Protein AF-A0A956RWC9-F1 (afdb_monomer_lite)

pLDDT: mean 93.25, std 7.67, range [60.38, 98.38]

Secondary structure (DSSP, 8-state):
--EEEEEETT-SSS-TTTTHHHHHHHHHHTT-TTEEEEEESS-TT-SSSHHHHHHHHHHHHHHHHHHHHT-

Radius of gyration: 13.42 Å; chains: 1; bounding box: 28×28×31 Å

Foldseek 3Di:
DAAEAEEECPAPPDHCVVPVVVVVVVCVVVVPPHYHYDYYPDYPVCPVCVVVVVVVVVVSVVVVVVVVVVD

Sequence (71 aa):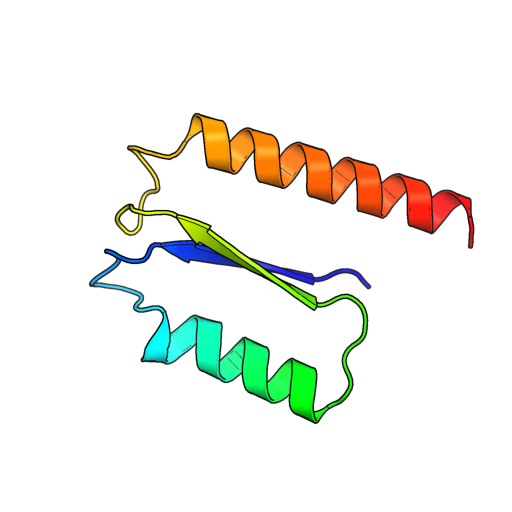
MFFLLVGAWDDVIVTMDHHILPLYRILKKHQAQNVKIVAFQDYHVFTRSREELAQTLIEWIEASLEKKKKM

Structure (mmCIF, N/CA/C/O backbone):
data_AF-A0A956RWC9-F1
#
_entry.id 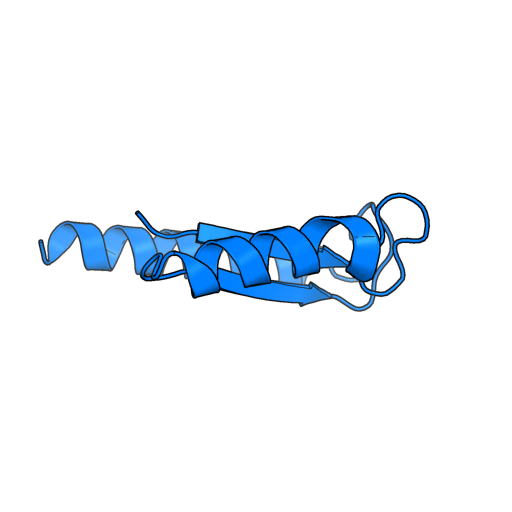  AF-A0A956RWC9-F1
#
loop_
_atom_site.group_PDB
_atom_site.id
_atom_site.type_symbol
_atom_site.label_atom_id
_atom_site.label_alt_id
_atom_site.label_comp_id
_atom_site.label_asym_id
_atom_site.label_entity_id
_atom_site.label_seq_id
_atom_site.pdbx_PDB_ins_code
_atom_site.Cartn_x
_atom_site.Cartn_y
_atom_site.Cartn_z
_atom_site.occupancy
_atom_site.B_iso_or_equiv
_atom_site.auth_seq_id
_atom_site.auth_comp_id
_atom_site.auth_asym_id
_atom_site.auth_atom_id
_atom_site.pdbx_PDB_model_num
ATOM 1 N N . MET A 1 1 ? -6.077 -1.306 17.048 1.00 63.47 1 MET A N 1
ATOM 2 C CA . MET A 1 1 ? -4.819 -1.038 16.317 1.00 63.47 1 MET A CA 1
ATOM 3 C C . MET A 1 1 ? -5.147 -0.984 14.836 1.00 63.47 1 MET A C 1
ATOM 5 O O . MET A 1 1 ? -5.863 -1.865 14.378 1.00 63.47 1 MET A O 1
ATOM 9 N N . PHE A 1 2 ? -4.731 0.070 14.136 1.00 84.00 2 PHE A N 1
ATOM 10 C CA . PHE A 1 2 ? -4.924 0.221 12.691 1.00 84.00 2 PHE A CA 1
ATOM 11 C C . PHE A 1 2 ? -3.617 -0.168 12.015 1.00 84.00 2 PHE A C 1
ATOM 13 O O . PHE A 1 2 ? -2.561 0.262 12.469 1.00 84.00 2 PHE A O 1
ATOM 20 N N . PHE A 1 3 ? -3.678 -0.985 10.970 1.00 91.38 3 PHE A N 1
ATOM 21 C CA . PHE A 1 3 ? -2.496 -1.351 10.196 1.00 91.38 3 PHE A CA 1
ATOM 22 C C . PHE A 1 3 ? -2.679 -0.870 8.765 1.00 91.38 3 PHE A C 1
ATOM 24 O O . PHE A 1 3 ? -3.660 -1.233 8.112 1.00 91.38 3 PHE A O 1
ATOM 31 N N . LEU A 1 4 ? -1.734 -0.068 8.285 1.00 96.00 4 LEU A N 1
ATOM 32 C CA . LEU A 1 4 ? -1.584 0.242 6.872 1.00 96.00 4 LEU A CA 1
ATOM 33 C C . LEU A 1 4 ? -0.353 -0.495 6.356 1.00 96.00 4 LEU A C 1
ATOM 35 O O . LEU A 1 4 ? 0.754 -0.263 6.832 1.00 96.00 4 LEU A O 1
ATOM 39 N N . LEU A 1 5 ? -0.562 -1.390 5.399 1.00 96.81 5 LEU A N 1
ATOM 40 C CA . LEU A 1 5 ? 0.510 -2.028 4.653 1.00 96.81 5 LEU A CA 1
ATOM 41 C C . LEU A 1 5 ? 0.696 -1.261 3.347 1.00 96.81 5 LEU A C 1
ATOM 43 O O . LEU A 1 5 ? -0.259 -1.106 2.584 1.00 96.81 5 LEU A O 1
ATOM 47 N N . VAL A 1 6 ? 1.913 -0.786 3.114 1.00 97.44 6 VAL A N 1
ATOM 48 C CA . VAL A 1 6 ? 2.292 -0.026 1.923 1.00 97.44 6 VAL A CA 1
ATOM 49 C C . VAL A 1 6 ? 3.270 -0.862 1.113 1.00 97.44 6 VAL A C 1
ATOM 51 O O . VAL A 1 6 ? 4.200 -1.433 1.679 1.00 97.44 6 VAL A O 1
ATOM 54 N N . GLY A 1 7 ? 3.070 -0.926 -0.197 1.00 97.06 7 GLY A N 1
ATOM 55 C CA . GLY A 1 7 ? 4.015 -1.563 -1.106 1.00 97.06 7 GLY A CA 1
ATOM 56 C C . GLY A 1 7 ? 4.045 -0.899 -2.475 1.00 97.06 7 GLY A C 1
ATOM 57 O O . GLY A 1 7 ? 3.260 0.005 -2.757 1.00 97.06 7 GLY A O 1
ATOM 58 N N . ALA A 1 8 ? 4.969 -1.340 -3.318 1.00 97.62 8 ALA A N 1
ATOM 59 C CA . ALA A 1 8 ? 5.141 -0.832 -4.672 1.00 97.62 8 ALA A CA 1
ATOM 60 C C . ALA A 1 8 ? 5.019 -2.000 -5.660 1.00 97.62 8 ALA A C 1
ATOM 62 O O . ALA A 1 8 ? 5.601 -3.063 -5.438 1.00 97.62 8 ALA A O 1
ATOM 63 N N . TRP A 1 9 ? 4.232 -1.830 -6.724 1.00 97.38 9 TRP A N 1
ATOM 64 C CA . TRP A 1 9 ? 3.982 -2.896 -7.700 1.00 97.38 9 TRP A CA 1
ATOM 65 C C . TRP A 1 9 ? 5.223 -3.261 -8.513 1.00 97.38 9 TRP A C 1
ATOM 67 O O . TRP A 1 9 ? 5.415 -4.437 -8.810 1.00 97.38 9 TRP A O 1
ATOM 77 N N . ASP A 1 10 ? 6.078 -2.282 -8.816 1.00 97.50 10 ASP A N 1
ATOM 78 C CA . ASP A 1 10 ? 7.294 -2.487 -9.605 1.00 97.50 10 ASP A CA 1
ATOM 79 C C . ASP A 1 10 ? 8.523 -2.760 -8.720 1.00 97.50 10 ASP A C 1
ATOM 81 O O . ASP A 1 10 ? 9.650 -2.808 -9.217 1.00 97.50 10 ASP A O 1
ATOM 85 N N . ASP A 1 11 ? 8.351 -2.944 -7.406 1.00 96.31 11 ASP A N 1
ATOM 86 C CA . ASP A 1 11 ? 9.457 -3.304 -6.521 1.00 96.31 11 ASP A CA 1
ATOM 87 C C . ASP A 1 11 ? 9.928 -4.742 -6.781 1.00 96.31 11 ASP A C 1
ATOM 89 O O . ASP A 1 11 ? 9.356 -5.720 -6.299 1.00 96.31 11 ASP A O 1
ATOM 93 N N . VAL A 1 12 ? 11.018 -4.857 -7.539 1.00 94.31 12 VAL A N 1
ATOM 94 C CA . VAL A 1 12 ? 11.675 -6.134 -7.848 1.00 94.31 12 VAL A CA 1
ATOM 95 C C . VAL A 1 12 ? 12.580 -6.645 -6.722 1.00 94.31 12 VAL A C 1
ATOM 97 O O . VAL A 1 12 ? 12.997 -7.800 -6.765 1.00 94.31 12 VAL A O 1
ATOM 100 N N . ILE A 1 13 ? 12.896 -5.814 -5.722 1.00 93.50 13 ILE A N 1
ATOM 101 C CA . ILE A 1 13 ? 13.752 -6.180 -4.583 1.00 93.50 13 ILE A CA 1
ATOM 102 C C . ILE A 1 13 ? 12.879 -6.748 -3.461 1.00 93.50 13 ILE A C 1
ATOM 104 O O . ILE A 1 13 ? 13.146 -7.836 -2.950 1.00 93.50 13 ILE A O 1
ATOM 108 N N . VAL A 1 14 ? 11.806 -6.037 -3.105 1.00 93.88 14 VAL A N 1
ATOM 109 C CA . VAL A 1 14 ? 10.845 -6.421 -2.062 1.00 93.88 14 VAL A CA 1
ATOM 110 C C . VAL A 1 14 ? 9.452 -6.558 -2.673 1.00 93.88 14 VAL A C 1
ATOM 112 O O . VAL A 1 14 ? 8.555 -5.742 -2.479 1.00 93.88 14 VAL A O 1
ATOM 115 N N . THR A 1 15 ? 9.264 -7.641 -3.425 1.00 95.94 15 THR A N 1
ATOM 116 C CA . THR A 1 15 ? 8.014 -7.884 -4.161 1.00 95.94 15 THR A CA 1
ATOM 117 C C . THR A 1 15 ? 6.791 -8.038 -3.248 1.00 95.94 15 THR A C 1
ATOM 119 O O . THR A 1 15 ? 6.856 -8.627 -2.158 1.00 95.94 15 THR A O 1
ATOM 122 N N . MET A 1 16 ? 5.639 -7.584 -3.753 1.00 96.69 16 MET A N 1
ATOM 123 C CA . MET A 1 16 ? 4.331 -7.706 -3.098 1.00 96.69 16 MET A CA 1
ATOM 124 C C . MET A 1 16 ? 3.966 -9.157 -2.768 1.00 96.69 16 MET A C 1
ATOM 126 O O . MET A 1 16 ? 3.486 -9.441 -1.667 1.00 96.69 16 MET A O 1
ATOM 130 N N . ASP A 1 17 ? 4.224 -10.073 -3.702 1.00 96.56 17 ASP A N 1
ATOM 131 C CA . ASP A 1 17 ? 3.835 -11.481 -3.602 1.00 96.56 17 ASP A CA 1
ATOM 132 C C . ASP A 1 17 ? 4.582 -12.240 -2.506 1.00 96.56 17 ASP A C 1
ATOM 134 O O . ASP A 1 17 ? 3.999 -13.118 -1.868 1.00 96.56 17 ASP A O 1
ATOM 138 N N . HIS A 1 18 ? 5.846 -11.891 -2.258 1.00 96.56 18 HIS A N 1
ATOM 139 C CA . HIS A 1 18 ? 6.673 -12.581 -1.268 1.00 96.56 18 HIS A CA 1
ATOM 140 C C . HIS A 1 18 ? 6.567 -11.976 0.137 1.00 96.56 18 HIS A C 1
ATOM 142 O O . HIS A 1 18 ? 6.858 -12.669 1.110 1.00 96.56 18 HIS A O 1
ATOM 148 N N . HIS A 1 19 ? 6.121 -10.721 0.267 1.00 95.06 19 HIS A N 1
ATOM 149 C CA . HIS A 1 19 ? 6.174 -9.998 1.544 1.00 95.06 19 HIS A CA 1
ATOM 150 C C . HIS A 1 19 ? 4.808 -9.467 1.990 1.00 95.06 19 HIS A C 1
ATOM 152 O O . HIS A 1 19 ? 4.234 -9.949 2.972 1.00 95.06 19 HIS A O 1
ATOM 158 N N . ILE A 1 20 ? 4.258 -8.487 1.267 1.00 96.44 20 ILE A N 1
ATOM 159 C CA . ILE A 1 20 ? 3.070 -7.750 1.716 1.00 96.44 20 ILE A CA 1
ATOM 160 C C . ILE A 1 20 ? 1.805 -8.614 1.643 1.00 96.44 20 ILE A C 1
ATOM 162 O O . ILE A 1 20 ? 1.031 -8.659 2.605 1.00 96.44 20 ILE A O 1
ATOM 166 N N . LEU A 1 21 ? 1.582 -9.328 0.534 1.00 96.75 21 LEU A N 1
ATOM 167 C CA . LEU A 1 21 ? 0.377 -10.143 0.357 1.00 96.75 21 LEU A CA 1
ATOM 168 C C . LEU A 1 21 ? 0.308 -11.337 1.324 1.00 96.75 21 LEU A C 1
ATOM 170 O O . LEU A 1 21 ? -0.769 -11.554 1.891 1.00 96.75 21 LEU A O 1
ATOM 174 N N . PRO A 1 22 ? 1.394 -12.096 1.580 1.00 97.44 22 PRO A N 1
ATOM 175 C CA . PRO A 1 22 ? 1.390 -13.142 2.599 1.00 97.44 22 PRO A CA 1
ATOM 176 C C . PRO A 1 22 ? 1.030 -12.606 3.987 1.00 97.44 22 PRO A C 1
ATOM 178 O O . PRO A 1 22 ? 0.144 -13.161 4.640 1.00 97.44 22 PRO A O 1
ATOM 181 N N . LEU A 1 23 ? 1.636 -11.489 4.407 1.00 95.88 23 LEU A N 1
ATOM 182 C CA . LEU A 1 23 ? 1.3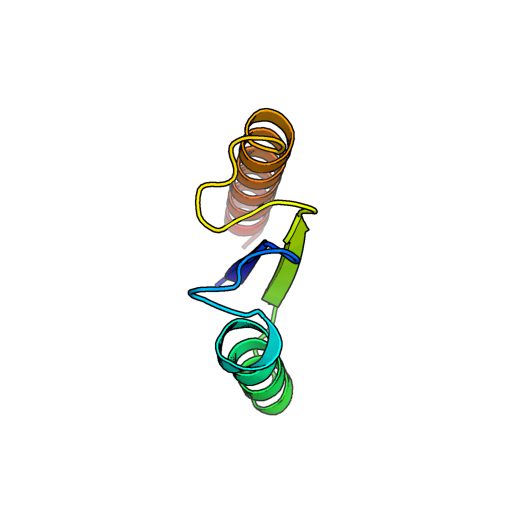28 -10.862 5.692 1.00 95.88 23 LEU A CA 1
ATOM 183 C C . LEU A 1 23 ? -0.142 -10.437 5.770 1.00 95.88 23 LEU A C 1
ATOM 185 O O . LEU A 1 23 ? -0.831 -10.777 6.733 1.00 95.88 23 LEU A O 1
ATOM 189 N N . TYR A 1 24 ? -0.646 -9.750 4.742 1.00 95.88 24 TYR A N 1
ATOM 190 C CA . TYR A 1 24 ? -2.047 -9.337 4.679 1.00 95.88 24 TYR A CA 1
ATOM 191 C C . TYR A 1 24 ? -2.993 -10.536 4.824 1.00 95.88 24 TYR A C 1
ATOM 193 O O . TYR A 1 24 ? -3.914 -1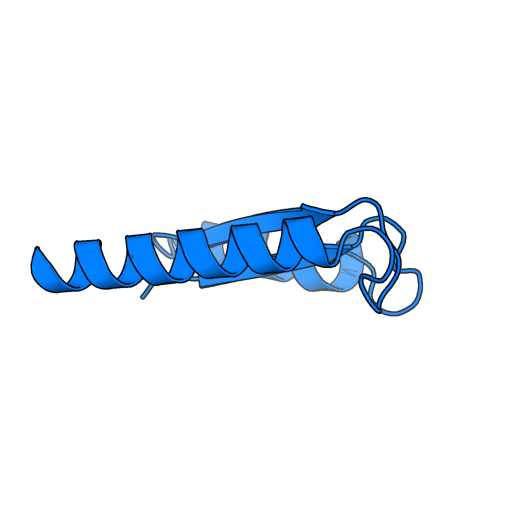0.509 5.641 1.00 95.88 24 TYR A O 1
ATOM 201 N N . ARG A 1 25 ? -2.742 -11.621 4.081 1.00 95.94 25 ARG A N 1
ATOM 202 C CA . ARG A 1 25 ? -3.559 -12.843 4.128 1.00 95.94 25 ARG A CA 1
ATOM 203 C C . ARG A 1 25 ? -3.555 -13.478 5.519 1.00 95.94 25 ARG A C 1
ATOM 205 O O . ARG A 1 25 ? -4.622 -13.860 5.996 1.00 95.94 25 ARG A O 1
ATOM 212 N N . ILE A 1 26 ? -2.403 -13.552 6.189 1.00 96.88 26 ILE A N 1
ATOM 213 C CA .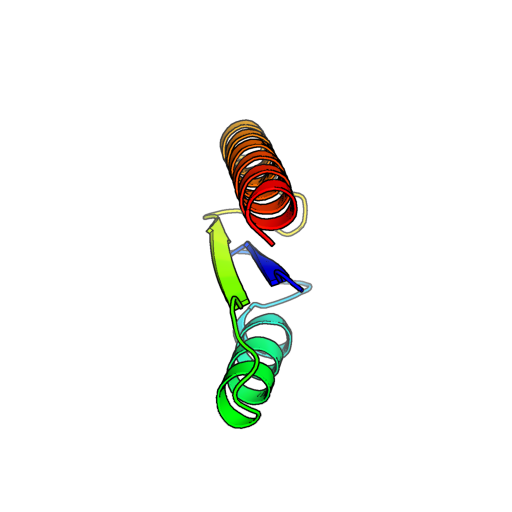 ILE A 1 26 ? -2.309 -14.066 7.564 1.00 96.88 26 ILE A CA 1
ATOM 214 C C . ILE A 1 26 ? -3.078 -13.170 8.538 1.00 96.88 26 ILE A C 1
ATOM 216 O O . ILE A 1 26 ? -3.890 -13.674 9.311 1.00 96.88 26 ILE A O 1
ATOM 220 N N . LEU A 1 27 ? -2.918 -11.849 8.459 1.00 95.06 27 LEU A N 1
ATOM 221 C CA . LEU A 1 27 ? -3.671 -10.919 9.303 1.00 95.06 27 LEU A CA 1
ATOM 222 C C . LEU A 1 27 ? -5.186 -11.081 9.114 1.00 95.06 27 LEU A C 1
ATOM 224 O O . LEU A 1 27 ? -5.931 -11.162 10.091 1.00 95.06 27 LEU A O 1
ATOM 228 N N . LYS A 1 28 ? -5.651 -11.204 7.865 1.00 93.75 28 LYS A N 1
ATOM 229 C CA . LYS A 1 28 ? -7.065 -11.458 7.560 1.00 93.75 28 LYS A CA 1
ATOM 230 C C . LYS A 1 28 ? -7.537 -12.814 8.083 1.00 93.75 28 LYS A C 1
ATOM 232 O O . LYS A 1 28 ? -8.616 -12.878 8.666 1.00 93.75 28 LYS A O 1
ATOM 237 N N . LYS A 1 29 ? -6.730 -13.870 7.933 1.00 96.75 29 LYS A N 1
ATOM 238 C CA . LYS A 1 29 ? -7.017 -15.213 8.463 1.00 96.75 29 LYS A CA 1
ATOM 239 C C . LYS A 1 29 ? -7.195 -15.201 9.984 1.00 96.75 29 LYS A C 1
ATOM 241 O O . LYS A 1 29 ? -8.088 -15.869 10.493 1.00 96.75 29 LYS A O 1
ATOM 246 N N . HIS A 1 30 ? -6.394 -14.412 10.697 1.00 95.81 30 HIS A N 1
ATOM 247 C CA . HIS A 1 30 ? -6.487 -14.242 12.151 1.00 95.81 30 HIS A CA 1
ATOM 248 C C . HIS A 1 30 ? -7.480 -13.152 12.584 1.00 95.81 30 HIS A C 1
ATOM 250 O O . HIS A 1 30 ? -7.448 -12.713 13.729 1.00 95.81 30 HIS A O 1
ATOM 256 N N . GLN A 1 31 ? -8.374 -12.722 11.685 1.00 93.06 31 GLN A N 1
ATOM 257 C CA . GLN A 1 31 ? -9.434 -11.749 11.963 1.00 93.06 31 GLN A CA 1
ATOM 258 C C . GLN A 1 31 ? -8.915 -10.419 12.529 1.00 93.06 31 GLN A C 1
ATOM 260 O O . GLN A 1 31 ? -9.626 -9.721 13.253 1.00 93.06 31 GLN A O 1
ATOM 265 N N . ALA A 1 32 ? -7.684 -10.035 12.171 1.00 92.06 32 ALA A N 1
ATOM 266 C CA . ALA A 1 32 ? -7.162 -8.725 12.515 1.00 92.06 32 ALA A CA 1
ATOM 267 C C . ALA A 1 32 ? -8.100 -7.655 11.943 1.00 92.06 32 ALA A C 1
ATOM 269 O O . ALA A 1 32 ? -8.345 -7.574 10.732 1.00 92.06 32 ALA A O 1
ATOM 270 N N . GLN A 1 33 ? -8.660 -6.846 12.835 1.00 88.31 33 GLN A N 1
ATOM 271 C CA . GLN A 1 33 ? -9.527 -5.751 12.440 1.00 88.31 33 GLN A CA 1
ATOM 272 C C . GLN A 1 33 ? -8.690 -4.579 11.929 1.00 88.31 33 GLN A C 1
ATOM 274 O O . GLN A 1 33 ? -7.574 -4.347 12.387 1.00 88.31 33 GLN A O 1
ATOM 279 N N . ASN A 1 34 ? -9.266 -3.804 11.009 1.00 89.50 34 ASN A N 1
ATOM 280 C CA . ASN A 1 34 ? -8.693 -2.545 10.531 1.00 89.50 34 ASN A CA 1
ATOM 281 C C . ASN A 1 34 ? -7.311 -2.657 9.848 1.00 89.50 34 ASN A C 1
ATOM 283 O O . ASN A 1 34 ? -6.443 -1.805 10.051 1.00 89.50 34 ASN A O 1
ATOM 287 N N . VAL A 1 35 ? -7.121 -3.689 9.021 1.00 93.44 35 VAL A N 1
ATOM 288 C CA . VAL A 1 35 ? -5.945 -3.844 8.149 1.00 93.44 35 VAL A CA 1
ATOM 289 C C . VAL A 1 35 ? -6.281 -3.344 6.743 1.00 93.44 35 VAL A C 1
ATOM 291 O O . VAL A 1 35 ? -7.185 -3.884 6.100 1.00 93.44 35 VAL A O 1
ATOM 294 N N . LYS A 1 36 ? -5.548 -2.337 6.261 1.00 94.62 36 LYS A N 1
ATOM 295 C CA . LYS A 1 36 ? -5.628 -1.799 4.895 1.00 94.62 36 LYS A CA 1
ATOM 296 C C . LYS A 1 36 ? -4.320 -2.087 4.160 1.00 94.62 36 LYS A C 1
ATOM 298 O O . LYS A 1 36 ? -3.251 -2.026 4.760 1.00 94.62 36 LYS A O 1
ATOM 303 N N . ILE A 1 37 ? -4.420 -2.384 2.870 1.00 95.88 37 ILE A N 1
ATOM 304 C CA . ILE A 1 37 ? -3.285 -2.458 1.950 1.00 95.88 37 ILE A CA 1
ATOM 305 C C . ILE A 1 37 ? -3.431 -1.344 0.914 1.00 95.88 37 ILE A C 1
ATOM 307 O O . ILE A 1 37 ? -4.542 -1.075 0.453 1.00 95.88 37 ILE A O 1
ATOM 311 N N . VAL A 1 38 ? -2.327 -0.692 0.581 1.00 97.00 38 VAL A N 1
ATOM 312 C CA . VAL A 1 38 ? -2.217 0.233 -0.547 1.00 97.00 38 VAL A CA 1
ATOM 313 C C . VAL A 1 38 ? -0.930 -0.084 -1.291 1.00 97.00 38 VAL A C 1
ATOM 315 O O . VAL A 1 38 ? 0.091 -0.386 -0.670 1.00 97.00 38 VAL A O 1
ATOM 318 N N . ALA A 1 39 ? -0.996 -0.062 -2.616 1.00 96.88 39 ALA A N 1
ATOM 319 C CA . ALA A 1 39 ? 0.160 -0.300 -3.453 1.00 96.88 39 ALA A CA 1
ATOM 320 C C . ALA A 1 39 ? 0.213 0.720 -4.585 1.00 96.88 39 ALA A C 1
ATOM 322 O O . ALA A 1 39 ? -0.805 0.972 -5.231 1.00 96.88 39 ALA A O 1
ATOM 323 N N . PHE A 1 40 ? 1.394 1.292 -4.793 1.00 97.94 40 PHE A N 1
ATOM 324 C CA . PHE A 1 40 ? 1.642 2.342 -5.777 1.00 97.94 40 PHE A CA 1
ATOM 325 C C . PHE A 1 40 ? 2.370 1.777 -6.998 1.00 97.94 40 PHE A C 1
ATOM 327 O O . PHE A 1 40 ? 3.131 0.813 -6.880 1.00 97.94 40 PHE A O 1
ATOM 334 N N . GLN A 1 41 ? 2.146 2.370 -8.172 1.00 97.50 41 GLN A N 1
ATOM 335 C CA . GLN A 1 41 ? 2.860 2.004 -9.398 1.00 97.50 41 GLN A CA 1
ATOM 336 C C . GLN A 1 41 ? 4.271 2.616 -9.394 1.00 97.50 41 GLN A C 1
ATOM 338 O O . GLN A 1 41 ? 4.541 3.630 -10.040 1.00 97.50 41 GLN A O 1
ATOM 343 N N . ASP A 1 42 ? 5.155 2.028 -8.594 1.00 98.00 42 ASP A N 1
ATOM 344 C CA . ASP A 1 42 ? 6.507 2.523 -8.355 1.00 98.00 42 ASP A CA 1
ATOM 345 C C . ASP A 1 42 ? 7.468 1.390 -7.973 1.00 98.00 42 ASP A C 1
ATOM 347 O O . ASP A 1 42 ? 7.049 0.253 -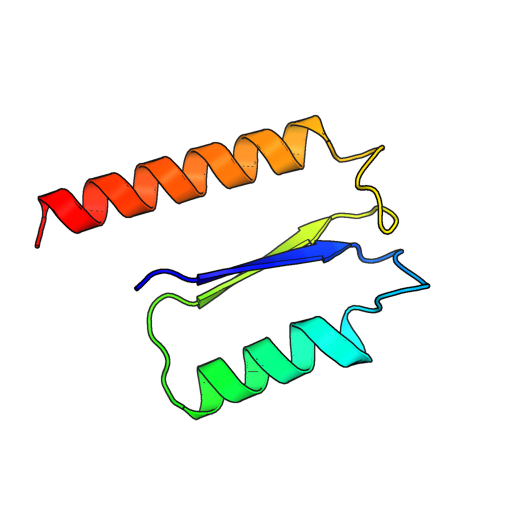7.750 1.00 98.00 42 ASP A O 1
ATOM 351 N N . TYR A 1 43 ? 8.754 1.721 -7.871 1.00 96.25 43 TYR A N 1
ATOM 352 C CA . TYR A 1 43 ? 9.818 0.865 -7.350 1.00 96.25 43 TYR A CA 1
ATOM 353 C C . TYR A 1 43 ? 10.015 1.077 -5.839 1.00 96.25 43 TYR A C 1
ATOM 355 O O . TYR A 1 43 ? 9.397 1.951 -5.233 1.00 96.25 43 TYR A O 1
ATOM 363 N N . HIS A 1 44 ? 10.955 0.335 -5.239 1.00 95.25 44 HIS A N 1
ATOM 364 C CA . HIS A 1 44 ? 11.227 0.294 -3.791 1.00 95.25 44 HIS A CA 1
ATOM 365 C C . HIS A 1 44 ? 11.274 1.654 -3.067 1.00 95.25 44 HIS A C 1
ATOM 367 O O . HIS A 1 44 ? 10.906 1.767 -1.901 1.00 95.25 44 HIS A O 1
ATOM 373 N N . VAL A 1 45 ? 11.757 2.695 -3.746 1.00 95.81 45 VAL A N 1
ATOM 374 C CA . VAL A 1 45 ? 12.002 4.023 -3.164 1.00 95.81 45 VAL A CA 1
ATOM 375 C C . VAL A 1 45 ? 10.822 4.994 -3.283 1.00 95.81 45 VAL A C 1
ATOM 377 O O . VAL A 1 45 ? 10.920 6.102 -2.760 1.00 95.81 45 VAL A O 1
ATOM 380 N N . PHE A 1 46 ? 9.726 4.606 -3.946 1.00 97.06 46 PHE A N 1
ATOM 381 C CA . PHE A 1 46 ? 8.516 5.428 -4.104 1.00 97.06 46 PHE A CA 1
ATOM 382 C C . PHE A 1 46 ? 8.780 6.832 -4.685 1.00 97.06 46 PHE A C 1
ATOM 384 O O . PHE A 1 46 ? 8.220 7.832 -4.229 1.00 97.06 46 PHE A O 1
ATOM 391 N N . THR A 1 47 ? 9.698 6.950 -5.650 1.00 96.38 47 THR A N 1
ATOM 392 C CA . THR A 1 47 ? 10.108 8.254 -6.194 1.00 96.38 47 THR A CA 1
ATOM 393 C C . THR A 1 47 ? 9.059 8.893 -7.098 1.00 96.38 47 THR A C 1
ATOM 395 O O . THR A 1 47 ? 8.962 10.118 -7.116 1.00 96.38 47 THR A O 1
ATOM 398 N N . ARG A 1 48 ? 8.274 8.099 -7.830 1.00 97.75 48 ARG A N 1
ATOM 399 C CA . ARG A 1 48 ? 7.187 8.550 -8.714 1.00 97.75 48 ARG A CA 1
ATOM 400 C C . ARG A 1 48 ? 5.917 8.867 -7.935 1.00 97.75 48 ARG A C 1
ATOM 402 O O . ARG A 1 48 ? 5.225 9.819 -8.273 1.00 97.75 48 ARG A O 1
ATOM 409 N N . SER A 1 49 ? 5.622 8.094 -6.895 1.00 97.62 49 SER A N 1
ATOM 410 C CA . SER A 1 49 ? 4.394 8.208 -6.105 1.00 97.62 49 SER A CA 1
ATOM 411 C C . SER A 1 49 ? 4.605 8.934 -4.776 1.00 97.62 49 SER A C 1
ATOM 413 O O . SER A 1 49 ? 3.813 8.762 -3.854 1.00 97.62 49 SER A O 1
ATOM 415 N N . ARG A 1 50 ? 5.683 9.717 -4.624 1.00 97.25 50 ARG A N 1
ATOM 416 C CA . ARG A 1 50 ? 6.078 10.307 -3.333 1.00 97.25 50 ARG A CA 1
ATOM 417 C C . ARG A 1 50 ? 4.986 11.174 -2.706 1.00 97.25 50 ARG A C 1
ATOM 419 O O . ARG A 1 50 ? 4.728 11.058 -1.510 1.00 97.25 50 ARG A O 1
ATOM 426 N N . GLU A 1 51 ? 4.371 12.044 -3.500 1.00 98.06 51 GLU A N 1
ATOM 427 C CA . GLU A 1 51 ? 3.309 12.945 -3.038 1.00 98.06 51 GLU A CA 1
ATOM 428 C C . GLU A 1 51 ? 2.038 12.167 -2.682 1.00 98.06 51 GLU A C 1
ATOM 430 O O . GLU A 1 51 ? 1.469 12.362 -1.610 1.00 98.06 51 GLU A O 1
ATOM 435 N N . GLU A 1 52 ? 1.647 11.218 -3.533 1.00 98.06 52 GLU A N 1
ATOM 436 C CA . GLU A 1 52 ? 0.483 10.354 -3.315 1.00 98.06 52 GLU A CA 1
ATOM 437 C C . GLU A 1 52 ? 0.648 9.469 -2.067 1.00 98.06 52 GLU A C 1
ATOM 439 O O . GLU A 1 52 ? -0.275 9.315 -1.262 1.00 98.06 52 GLU A O 1
ATOM 444 N N . LEU A 1 53 ? 1.855 8.935 -1.860 1.00 98.06 53 LEU A N 1
ATOM 445 C CA . LEU A 1 53 ? 2.229 8.194 -0.663 1.00 98.06 53 LEU A CA 1
ATOM 446 C C . LEU A 1 53 ? 2.118 9.081 0.578 1.00 98.06 53 LEU A C 1
ATOM 448 O O . LEU A 1 53 ? 1.499 8.674 1.559 1.00 98.06 53 LEU A O 1
ATOM 452 N N . ALA A 1 54 ? 2.689 10.289 0.543 1.00 98.12 54 ALA A N 1
ATOM 453 C CA . ALA A 1 54 ? 2.628 11.219 1.667 1.00 98.12 54 ALA A CA 1
ATOM 454 C C . ALA A 1 54 ? 1.176 11.551 2.034 1.00 98.12 54 ALA A C 1
ATOM 456 O O . ALA A 1 54 ? 0.799 11.444 3.202 1.00 98.12 54 ALA A O 1
ATOM 457 N N . GLN A 1 55 ? 0.349 11.861 1.035 1.00 98.38 55 GLN A N 1
ATOM 458 C CA . GLN A 1 55 ? -1.071 12.136 1.224 1.00 98.38 55 GLN A CA 1
ATOM 459 C C . GLN A 1 55 ? -1.810 10.934 1.835 1.00 98.38 55 GLN A C 1
ATOM 461 O O . GLN A 1 55 ? -2.532 11.080 2.821 1.00 98.38 55 GLN A O 1
ATOM 466 N N . THR A 1 56 ? -1.552 9.723 1.336 1.00 97.75 56 THR A N 1
ATOM 467 C CA . THR A 1 56 ? -2.144 8.487 1.875 1.00 97.75 56 THR A CA 1
ATOM 468 C C . THR A 1 56 ? -1.768 8.252 3.343 1.00 97.75 56 THR A C 1
ATOM 470 O O . THR A 1 56 ? -2.592 7.787 4.136 1.00 97.75 56 THR A O 1
ATOM 473 N N . LEU A 1 57 ? -0.523 8.562 3.722 1.00 97.31 57 LEU A N 1
ATOM 474 C CA . LEU A 1 57 ? -0.061 8.451 5.106 1.00 97.31 57 LEU A CA 1
ATOM 475 C C . LEU A 1 57 ? -0.743 9.483 6.012 1.00 97.31 57 LEU A C 1
ATOM 477 O O . LEU A 1 57 ? -1.162 9.119 7.111 1.00 97.31 57 LEU A O 1
ATOM 481 N N . ILE A 1 58 ? -0.889 10.730 5.552 1.00 97.38 58 ILE A N 1
ATOM 482 C CA . ILE A 1 58 ? -1.588 11.797 6.285 1.00 97.38 58 ILE A CA 1
ATOM 483 C C . ILE A 1 58 ? -3.032 11.376 6.573 1.00 97.38 58 ILE A C 1
ATOM 485 O O . ILE A 1 58 ? -3.428 11.316 7.737 1.00 97.38 58 ILE A O 1
ATOM 489 N N . GLU A 1 59 ? -3.778 10.971 5.544 1.00 95.69 59 GLU A N 1
ATOM 490 C CA . GLU A 1 59 ? -5.175 10.536 5.684 1.00 95.69 59 GLU A CA 1
ATOM 491 C C . GLU A 1 59 ? -5.321 9.356 6.649 1.00 95.69 59 GLU A C 1
ATOM 493 O O . GLU A 1 59 ? -6.251 9.289 7.458 1.00 95.69 59 GLU A O 1
ATOM 498 N N . TRP A 1 60 ? -4.389 8.402 6.590 1.00 95.62 60 TRP A N 1
ATOM 499 C CA . TRP A 1 60 ? -4.405 7.260 7.492 1.00 95.62 60 TRP A CA 1
ATOM 500 C C . TRP A 1 60 ? -4.136 7.659 8.950 1.00 95.62 60 TRP A C 1
ATOM 502 O O . TRP A 1 60 ? -4.800 7.135 9.855 1.00 95.62 60 TRP A O 1
ATOM 512 N N . ILE A 1 61 ? -3.197 8.579 9.193 1.00 94.56 61 ILE A N 1
ATOM 513 C CA . ILE A 1 61 ? -2.900 9.104 10.532 1.00 94.56 61 ILE A CA 1
ATOM 514 C C . ILE A 1 61 ? -4.123 9.840 11.084 1.00 94.56 61 ILE A C 1
ATOM 516 O O . ILE A 1 61 ? -4.556 9.541 12.198 1.00 94.56 61 ILE A O 1
ATOM 520 N N . GLU A 1 62 ? -4.715 10.746 10.308 1.00 94.19 62 GLU A N 1
ATOM 521 C CA . GLU A 1 62 ? -5.891 11.521 10.713 1.00 94.19 62 GLU A CA 1
ATOM 522 C C . GLU A 1 62 ? -7.068 10.607 11.068 1.00 94.19 62 GLU A C 1
ATOM 524 O O . GLU A 1 62 ? -7.585 10.667 12.188 1.00 94.19 62 GLU A O 1
ATOM 529 N N . ALA A 1 63 ? -7.411 9.664 10.187 1.00 90.69 63 ALA A N 1
ATOM 530 C CA . ALA A 1 63 ? -8.477 8.696 10.437 1.00 90.69 63 ALA A CA 1
ATOM 531 C C . ALA A 1 63 ? -8.204 7.823 11.678 1.00 90.69 63 ALA A C 1
ATOM 533 O O . ALA A 1 63 ? -9.128 7.449 12.411 1.00 90.69 63 ALA A O 1
ATOM 534 N N . SER A 1 64 ? -6.936 7.493 11.939 1.00 88.88 64 SER A N 1
ATOM 535 C CA . SER A 1 64 ? -6.535 6.725 13.123 1.00 88.88 64 SER A CA 1
ATOM 536 C C . SER A 1 64 ? -6.688 7.537 14.413 1.00 88.88 64 SER A C 1
ATOM 538 O O . SER A 1 64 ? -7.131 6.998 15.432 1.00 88.88 64 SER A O 1
ATOM 540 N N . LEU A 1 65 ? -6.369 8.834 14.378 1.00 88.81 65 LEU A N 1
ATOM 541 C CA . LEU A 1 65 ? -6.538 9.746 15.509 1.00 88.81 65 LEU A CA 1
ATOM 542 C C . LEU A 1 65 ? -8.016 10.004 15.817 1.00 88.81 65 LEU A C 1
ATOM 544 O O . LEU A 1 65 ? -8.411 9.978 16.983 1.00 88.81 65 LEU A O 1
ATOM 548 N N . GLU A 1 66 ? -8.850 10.207 14.798 1.00 87.00 66 GLU A N 1
ATOM 549 C CA . GLU A 1 66 ? -10.292 10.401 14.976 1.00 87.00 66 GLU A CA 1
ATOM 550 C C . GLU A 1 66 ? -10.969 9.192 15.618 1.00 87.00 66 GLU A C 1
ATOM 552 O O . GLU A 1 66 ? -11.775 9.341 16.537 1.00 87.00 66 GLU A O 1
ATOM 557 N N . LYS A 1 67 ? -10.624 7.978 15.173 1.00 77.50 67 LYS A N 1
ATOM 558 C CA . LYS A 1 67 ? -11.169 6.752 15.765 1.00 77.50 67 LYS A CA 1
ATOM 559 C C . LYS A 1 67 ? -10.726 6.566 17.211 1.00 77.50 67 LYS A C 1
ATOM 561 O O . LYS A 1 67 ? -11.526 6.104 18.014 1.00 77.50 67 LYS A O 1
ATOM 566 N N . LYS A 1 68 ? -9.504 6.980 17.563 1.00 75.88 68 LYS A N 1
ATOM 567 C CA . LYS A 1 68 ? -9.031 6.958 18.953 1.00 75.88 68 LYS A CA 1
ATOM 568 C C . LYS A 1 68 ? -9.816 7.917 19.854 1.00 75.88 68 LYS A C 1
ATOM 570 O O . LYS A 1 68 ? -10.018 7.592 21.011 1.00 75.88 68 LYS A O 1
ATOM 575 N N . LYS A 1 69 ? -10.267 9.069 19.343 1.00 76.44 69 LYS A N 1
ATOM 576 C CA . LYS A 1 69 ? -11.097 10.024 20.108 1.00 76.44 69 LYS A CA 1
ATOM 577 C C . LYS A 1 69 ? -12.524 9.522 20.367 1.00 76.44 69 LYS A C 1
ATOM 579 O O . LYS A 1 69 ? -13.180 10.027 21.268 1.00 76.44 69 LYS A O 1
ATOM 584 N N . LYS A 1 70 ? -13.019 8.601 19.534 1.00 70.38 70 LYS A N 1
ATOM 585 C CA . LYS A 1 70 ? -14.372 8.021 19.622 1.00 70.38 70 LYS A CA 1
ATOM 586 C C . LYS A 1 70 ? -14.436 6.743 20.472 1.00 70.38 70 LYS A C 1
ATOM 588 O O . LYS A 1 70 ? -15.532 6.226 20.667 1.00 70.38 70 LYS A O 1
ATOM 593 N N . MET A 1 71 ? -13.286 6.222 20.901 1.00 60.38 71 MET A N 1
ATOM 594 C CA . MET A 1 71 ? -13.156 5.103 21.842 1.00 60.38 71 MET A CA 1
ATOM 595 C C . MET A 1 71 ? -13.010 5.633 23.262 1.00 60.38 71 MET A C 1
ATOM 597 O O . MET A 1 71 ? -13.543 4.963 24.167 1.00 60.38 71 MET A O 1
#